Protein AF-A0A9N7YCE0-F1 (afdb_monomer)

Secondary structure (DSSP, 8-state):
------HHHHHHHHHHHHHHHHHHHHHHHHHHHHHHHHHHHHHHHHHHHHHHHHHHHHHHHH-TT--TTSHHHHHHHHHHHHHHHHHHHHHHHHHHHHHHHS---------

InterPro domains:
  IPR018472 Large ribosomal subunit protein mL64 [PF10147] (9-104)
  IPR018472 Large ribosomal subunit protein mL64 [PTHR31761] (16-105)
  IPR043035 Large ribosomal subunit protein mL64 domain superfamily [G3DSA:6.10.280.120] (7-50)

Mean predicted aligned error: 14.49 Å

Organism: Pleuronectes platessa (NCBI:txid8262)

Sequence (111 aa):
MLNSPNTTTTQTTDIERVIAANMAKMPKMITDWRREKRETKQRLKEEKDRRGKLLNQARERFGYALDPRSPKFVEMVAEIEAEEKKQRKLMKRRQKEEQAAAPVSSPAAGS

Radius of gyration: 30.51 Å; Cα contacts (8 Å, |Δi|>4): 14; chains: 1; bounding box: 63×64×77 Å

Solvent-accessible surface area (backbone atoms only — not comparable to full-atom values): 6591 Å² total; per-residue (Å²): 144,86,90,82,86,75,71,66,63,56,53,52,55,53,51,52,51,52,49,51,56,50,58,68,48,43,62,58,52,52,52,52,51,55,47,51,57,49,51,53,54,49,51,54,48,52,51,50,52,51,52,49,50,54,53,49,55,48,31,74,75,72,40,87,84,68,55,84,81,37,68,72,44,51,55,48,52,51,50,52,54,51,50,52,52,50,51,53,51,51,52,52,48,52,53,50,50,50,62,68,66,49,76,82,78,69,90,73,86,83,132

Foldseek 3Di:
DDDDDPPPVVVVVVVVVVVVVVVVCVVVVVVVVVVVVVVVVVVVVVVVVVVVVLVVVCCVVPNPPDDCPDPVNVVVSVVVVVVVVVVVVVVVVVVVVVVVPPPPPPPPDDD

Nearest PDB structures (foldseek):
  6ynx-assembly1_N  TM=3.969E-01  e=8.028E+00  Tetrahymena thermophila

Structure (mmCIF, N/CA/C/O backbone):
data_AF-A0A9N7YCE0-F1
#
_entry.id   AF-A0A9N7YCE0-F1
#
loop_
_atom_site.group_PDB
_atom_site.id
_atom_site.type_symbol
_atom_site.label_atom_id
_atom_site.label_alt_id
_atom_site.label_comp_id
_atom_site.label_asym_id
_atom_site.label_entity_id
_atom_site.label_seq_id
_atom_site.pdbx_PDB_ins_code
_atom_site.Cartn_x
_atom_site.Cartn_y
_atom_site.Cartn_z
_atom_site.occupancy
_atom_site.B_iso_or_equiv
_atom_site.auth_seq_id
_atom_site.auth_comp_id
_atom_site.auth_asym_id
_atom_site.auth_atom_id
_atom_site.pdbx_PDB_model_num
ATOM 1 N N . MET A 1 1 ? 39.229 18.414 -54.727 1.00 45.34 1 MET A N 1
ATOM 2 C CA . MET A 1 1 ? 39.359 17.352 -53.707 1.00 45.34 1 MET A CA 1
ATOM 3 C C . MET A 1 1 ? 38.278 17.571 -52.662 1.00 45.34 1 MET A C 1
ATOM 5 O O . MET A 1 1 ? 38.466 18.367 -51.756 1.00 45.34 1 MET A O 1
ATOM 9 N N . LEU A 1 2 ? 37.114 16.957 -52.844 1.00 55.25 2 LEU A N 1
ATOM 10 C CA . LEU A 1 2 ? 35.986 17.047 -51.918 1.00 55.25 2 LEU A CA 1
ATOM 11 C C . LEU A 1 2 ? 35.518 15.617 -51.688 1.00 55.25 2 LEU A C 1
ATOM 13 O O . LEU A 1 2 ? 35.029 15.008 -52.628 1.00 55.25 2 LEU A O 1
ATOM 17 N N . ASN A 1 3 ? 35.735 15.078 -50.490 1.00 55.06 3 ASN A N 1
ATOM 18 C CA . ASN A 1 3 ? 34.990 13.922 -49.998 1.00 55.06 3 ASN A CA 1
ATOM 19 C C . ASN A 1 3 ? 35.040 13.881 -48.468 1.00 55.06 3 ASN A C 1
ATOM 21 O O . ASN A 1 3 ? 35.926 13.303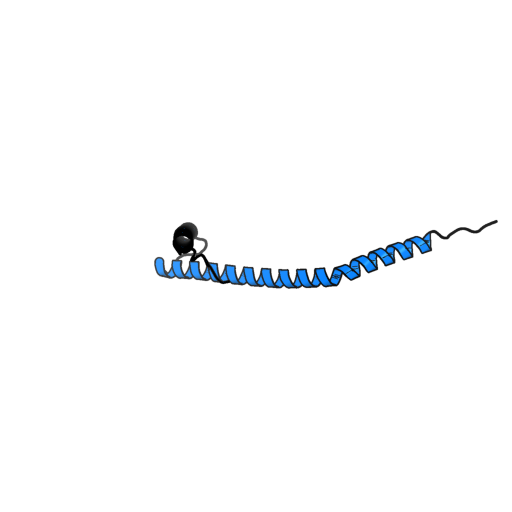 -47.843 1.00 55.06 3 ASN A O 1
ATOM 25 N N . SER A 1 4 ? 34.053 14.523 -47.858 1.00 62.03 4 SER A N 1
ATOM 26 C CA . SER A 1 4 ? 33.540 14.185 -46.530 1.00 62.03 4 SER A CA 1
ATOM 27 C C . SER A 1 4 ? 32.064 14.556 -46.544 1.00 62.03 4 SER A C 1
ATOM 29 O O . SER A 1 4 ? 31.745 15.683 -46.925 1.00 62.03 4 SER A O 1
ATOM 31 N N . PRO A 1 5 ? 31.165 13.599 -46.247 1.00 58.16 5 PRO A N 1
ATOM 32 C CA . PRO A 1 5 ? 30.818 13.364 -44.841 1.00 58.16 5 PRO A CA 1
ATOM 33 C C . PRO A 1 5 ? 30.411 11.906 -44.516 1.00 58.16 5 PRO A C 1
ATOM 35 O O . PRO A 1 5 ? 29.478 11.370 -45.101 1.00 58.16 5 PRO A O 1
ATOM 38 N N . ASN A 1 6 ? 31.042 11.278 -43.516 1.00 57.75 6 ASN A N 1
ATOM 39 C CA . ASN A 1 6 ? 30.624 9.961 -42.988 1.00 57.75 6 ASN A CA 1
ATOM 40 C C . ASN A 1 6 ? 30.156 10.021 -41.517 1.00 57.75 6 ASN A C 1
ATOM 42 O O . ASN A 1 6 ? 30.112 9.012 -40.822 1.00 57.75 6 ASN A O 1
ATOM 46 N N . THR A 1 7 ? 29.813 11.209 -41.011 1.00 56.72 7 THR A N 1
ATOM 47 C CA . THR A 1 7 ? 29.461 11.431 -39.594 1.00 56.72 7 THR A CA 1
ATOM 48 C C . THR A 1 7 ? 27.981 11.190 -39.265 1.00 56.72 7 THR A C 1
ATOM 50 O O . THR A 1 7 ? 27.641 11.044 -38.091 1.00 56.72 7 THR A O 1
ATOM 53 N N . THR A 1 8 ? 27.093 11.117 -40.264 1.00 54.72 8 THR A N 1
ATOM 54 C CA . THR A 1 8 ? 25.643 10.902 -40.064 1.00 54.72 8 THR A CA 1
ATOM 55 C C . THR A 1 8 ? 25.275 9.414 -39.960 1.00 54.72 8 THR A C 1
ATOM 57 O O . THR A 1 8 ? 24.391 9.039 -39.188 1.00 54.72 8 THR A O 1
ATOM 60 N N . THR A 1 9 ? 25.991 8.542 -40.679 1.00 58.78 9 THR A N 1
ATOM 61 C CA . THR A 1 9 ? 25.769 7.084 -40.662 1.00 58.78 9 THR A CA 1
ATOM 62 C C . THR A 1 9 ? 26.104 6.477 -39.299 1.00 58.78 9 THR A C 1
ATOM 64 O O . THR A 1 9 ? 25.301 5.731 -38.747 1.00 58.78 9 THR A O 1
ATOM 67 N N . THR A 1 10 ? 27.240 6.855 -38.702 1.00 59.91 10 THR A N 1
ATOM 68 C CA . THR A 1 10 ? 27.670 6.346 -37.387 1.00 59.91 10 THR A CA 1
ATOM 69 C C . THR A 1 10 ? 26.669 6.689 -36.282 1.00 59.91 10 THR A C 1
ATOM 71 O O . THR A 1 10 ? 26.271 5.814 -35.516 1.00 59.91 10 THR A O 1
ATOM 74 N N . GLN A 1 11 ? 26.163 7.928 -36.259 1.00 63.62 11 GLN A N 1
ATOM 75 C CA . GLN A 1 11 ? 25.158 8.343 -35.274 1.00 63.62 11 GLN A CA 1
ATOM 76 C C . GLN A 1 11 ? 23.854 7.548 -35.393 1.00 63.62 11 GLN A C 1
ATOM 78 O O . GLN A 1 11 ? 23.274 7.171 -34.378 1.00 63.62 11 GLN A O 1
ATOM 83 N N . THR A 1 12 ? 23.419 7.235 -36.616 1.00 70.25 12 THR A N 1
ATOM 84 C CA . THR A 1 12 ? 22.219 6.413 -36.843 1.00 70.25 12 THR A CA 1
ATOM 85 C C . THR A 1 12 ? 22.410 5.003 -36.277 1.00 70.25 12 THR A C 1
ATOM 87 O O . THR A 1 12 ? 21.555 4.510 -35.544 1.00 70.25 12 THR A O 1
ATOM 90 N N . THR A 1 13 ? 23.578 4.393 -36.503 1.00 79.38 13 THR A N 1
ATOM 91 C CA . THR A 1 13 ? 23.882 3.054 -35.972 1.00 79.38 13 THR A CA 1
ATOM 92 C C . THR A 1 13 ? 23.994 3.011 -34.448 1.00 79.38 13 THR A C 1
ATOM 94 O O . THR A 1 13 ? 23.596 2.027 -33.823 1.00 79.38 13 THR A O 1
ATOM 97 N N . ASP A 1 14 ? 24.498 4.073 -33.819 1.00 83.88 14 ASP A N 1
ATOM 98 C CA . ASP A 1 14 ? 24.595 4.141 -32.361 1.00 83.88 14 ASP A CA 1
ATOM 99 C C . ASP A 1 14 ? 23.216 4.335 -31.715 1.00 83.88 14 ASP A C 1
ATOM 101 O O . ASP A 1 14 ? 22.907 3.689 -30.710 1.00 83.88 14 ASP A O 1
ATOM 105 N N . ILE A 1 15 ? 22.342 5.136 -32.336 1.00 88.31 15 ILE A N 1
ATOM 106 C CA . ILE A 1 15 ? 20.941 5.283 -31.918 1.00 88.31 15 ILE A CA 1
ATOM 107 C C . ILE A 1 15 ? 20.214 3.935 -32.007 1.00 88.31 15 ILE A C 1
ATOM 109 O O . ILE A 1 15 ? 19.555 3.528 -31.049 1.00 88.31 15 ILE A O 1
ATOM 113 N N . GLU A 1 16 ? 20.370 3.202 -33.110 1.00 88.62 16 GLU A N 1
ATOM 114 C CA . GLU A 1 16 ? 19.756 1.882 -33.297 1.00 88.62 16 GLU A CA 1
ATOM 115 C C . GLU A 1 16 ? 20.224 0.863 -32.252 1.00 88.62 16 GLU A C 1
ATOM 117 O O . GLU A 1 16 ? 19.405 0.120 -31.706 1.00 88.62 16 GLU A O 1
ATOM 122 N N . ARG A 1 17 ? 21.517 0.857 -31.901 1.00 90.25 17 ARG A N 1
ATOM 123 C CA . ARG A 1 17 ? 22.054 -0.010 -30.836 1.00 90.25 17 ARG A CA 1
ATOM 124 C C . ARG A 1 17 ? 21.453 0.315 -29.474 1.00 90.25 17 ARG A C 1
ATOM 126 O O . ARG A 1 17 ? 21.085 -0.599 -28.735 1.00 90.25 17 ARG A O 1
ATOM 133 N N . VAL A 1 18 ? 21.324 1.601 -29.143 1.00 93.38 18 VAL A N 1
ATOM 134 C CA . VAL A 1 18 ? 20.702 2.040 -27.884 1.00 93.38 18 VAL A CA 1
ATOM 135 C C . VAL A 1 18 ? 19.220 1.662 -27.854 1.00 93.38 18 VAL A C 1
ATOM 137 O O . VAL A 1 18 ? 18.735 1.153 -26.842 1.00 93.38 18 VAL A O 1
ATOM 140 N N . ILE A 1 19 ? 18.501 1.839 -28.967 1.00 91.94 19 ILE A N 1
ATOM 141 C CA . ILE A 1 19 ? 17.099 1.423 -29.089 1.00 91.94 19 ILE A CA 1
ATOM 142 C C . ILE A 1 19 ? 16.981 -0.094 -28.919 1.00 91.94 19 ILE A C 1
ATOM 144 O O . ILE A 1 19 ? 16.161 -0.539 -28.121 1.00 91.94 19 ILE A O 1
ATOM 148 N N . ALA A 1 20 ? 17.814 -0.896 -29.585 1.00 93.69 20 ALA A N 1
ATOM 149 C CA . ALA A 1 20 ? 17.787 -2.354 -29.475 1.00 93.69 20 ALA A CA 1
ATOM 150 C C . ALA A 1 20 ? 18.056 -2.838 -28.039 1.00 93.69 20 ALA A C 1
ATOM 152 O O . ALA A 1 20 ? 17.329 -3.692 -27.526 1.00 93.69 20 ALA A O 1
ATOM 153 N N . ALA A 1 21 ? 19.041 -2.248 -27.352 1.00 93.31 21 ALA A N 1
ATOM 154 C CA . ALA A 1 21 ? 19.338 -2.557 -25.954 1.00 93.31 21 ALA A CA 1
ATOM 155 C C . ALA A 1 21 ? 18.163 -2.206 -25.023 1.00 93.31 21 ALA A C 1
ATOM 157 O O . ALA A 1 21 ? 17.793 -2.994 -24.147 1.00 93.31 21 ALA A O 1
ATOM 158 N N . ASN A 1 22 ? 17.523 -1.054 -25.244 1.00 94.88 22 ASN A N 1
ATOM 159 C CA . A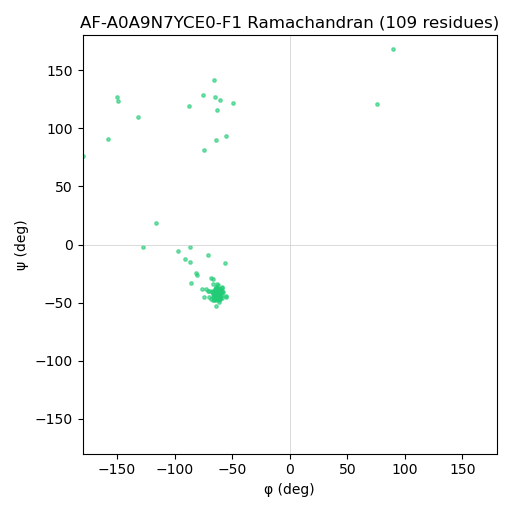SN A 1 22 ? 16.339 -0.653 -24.489 1.00 94.88 22 ASN A CA 1
ATOM 160 C C . ASN A 1 22 ? 15.153 -1.585 -24.770 1.00 94.88 22 ASN A C 1
ATOM 162 O O . ASN A 1 22 ? 14.506 -2.054 -23.832 1.00 94.88 22 ASN A O 1
ATOM 166 N N . MET A 1 23 ? 14.908 -1.929 -26.036 1.00 94.38 23 MET A N 1
ATOM 167 C CA . MET A 1 23 ? 13.844 -2.848 -26.449 1.00 94.38 23 MET A CA 1
ATOM 168 C C . MET A 1 23 ? 14.036 -4.253 -25.871 1.00 94.38 23 MET A C 1
ATOM 170 O O . MET A 1 23 ? 13.056 -4.874 -25.469 1.00 94.38 23 MET A O 1
ATOM 174 N N . ALA A 1 24 ? 15.274 -4.733 -25.727 1.00 94.31 24 ALA A N 1
ATOM 175 C CA . ALA A 1 24 ? 15.564 -6.006 -25.066 1.00 94.31 24 ALA A CA 1
ATOM 176 C C . ALA A 1 24 ? 15.237 -5.988 -23.558 1.00 94.31 24 ALA A C 1
ATOM 178 O O . ALA A 1 24 ? 14.855 -7.012 -22.987 1.00 94.31 24 ALA A O 1
ATOM 179 N N . LYS A 1 25 ? 15.334 -4.824 -22.900 1.00 96.19 25 LYS A N 1
ATOM 180 C CA . LYS A 1 25 ? 14.992 -4.650 -21.477 1.00 96.19 25 LYS A CA 1
ATOM 181 C C . LYS A 1 25 ? 13.484 -4.492 -21.237 1.00 96.19 25 LYS A C 1
ATOM 183 O O . LYS A 1 25 ? 12.991 -4.841 -20.159 1.00 96.19 25 LYS A O 1
ATOM 188 N N . MET A 1 26 ? 12.743 -4.001 -22.231 1.00 95.56 26 MET A N 1
ATOM 189 C CA . MET A 1 26 ? 11.312 -3.698 -22.114 1.00 95.56 26 MET A CA 1
ATOM 190 C C . MET A 1 26 ? 10.443 -4.883 -21.654 1.00 95.56 26 MET A C 1
ATOM 192 O O . MET A 1 26 ? 9.631 -4.674 -20.750 1.00 95.56 26 MET A O 1
ATOM 196 N N . PRO A 1 27 ? 10.594 -6.125 -22.164 1.00 95.56 27 PRO A N 1
ATOM 197 C CA . PRO A 1 27 ? 9.779 -7.256 -21.721 1.00 95.56 27 PRO A CA 1
ATOM 198 C C . PRO A 1 27 ? 9.846 -7.488 -20.210 1.00 95.56 27 PRO A C 1
ATOM 200 O O . PRO A 1 27 ? 8.808 -7.618 -19.558 1.00 95.56 27 PRO A O 1
ATOM 203 N N . LYS A 1 28 ? 11.052 -7.443 -19.628 1.00 95.69 28 LYS A N 1
ATOM 204 C CA . LYS A 1 28 ? 11.243 -7.573 -18.179 1.00 95.69 28 LYS A CA 1
ATOM 205 C C . LYS A 1 28 ? 10.533 -6.445 -17.430 1.00 95.69 28 LYS A C 1
ATOM 207 O O . LYS A 1 28 ? 9.742 -6.717 -16.528 1.00 95.69 28 LYS A O 1
ATOM 212 N N . MET A 1 29 ? 10.734 -5.196 -17.849 1.00 95.69 29 MET A N 1
ATOM 213 C CA . MET A 1 29 ? 10.096 -4.042 -17.205 1.00 95.69 29 MET A CA 1
ATOM 214 C C . MET A 1 29 ? 8.564 -4.103 -17.268 1.00 95.69 29 MET A C 1
ATOM 216 O O . MET A 1 29 ? 7.901 -3.796 -16.282 1.00 95.69 29 MET A O 1
ATOM 220 N N . ILE A 1 30 ? 7.988 -4.567 -18.381 1.00 94.94 30 ILE A N 1
ATOM 221 C CA . ILE A 1 30 ? 6.536 -4.752 -18.515 1.00 94.94 30 ILE A CA 1
ATOM 222 C C . ILE A 1 30 ? 6.035 -5.826 -17.545 1.00 94.94 30 ILE A C 1
ATOM 224 O O . ILE A 1 30 ? 4.982 -5.651 -16.927 1.00 94.94 30 ILE A O 1
ATOM 228 N N . THR A 1 31 ? 6.760 -6.939 -17.397 1.00 96.12 31 THR A N 1
ATOM 229 C CA . THR A 1 31 ? 6.376 -7.992 -16.443 1.00 96.12 31 THR A CA 1
ATOM 230 C C . THR A 1 31 ? 6.440 -7.506 -15.000 1.00 96.12 31 THR A C 1
ATOM 232 O O . THR A 1 31 ? 5.495 -7.740 -14.245 1.00 96.12 31 THR A O 1
ATOM 235 N N . ASP A 1 32 ? 7.491 -6.766 -14.646 1.00 95.69 32 ASP A N 1
ATOM 236 C CA . ASP A 1 32 ? 7.663 -6.182 -13.319 1.00 95.69 32 ASP A CA 1
ATOM 237 C C . ASP A 1 32 ? 6.559 -5.146 -13.034 1.00 95.69 32 ASP A C 1
ATOM 239 O O . ASP A 1 32 ? 5.900 -5.234 -12.000 1.00 95.69 32 ASP A O 1
ATOM 243 N N . TRP A 1 33 ? 6.239 -4.264 -13.989 1.00 96.00 33 TRP A N 1
ATOM 244 C CA . TRP A 1 33 ? 5.145 -3.292 -13.858 1.00 96.00 33 TRP A CA 1
ATOM 245 C C . TRP A 1 33 ? 3.770 -3.957 -13.711 1.00 96.00 33 TRP A C 1
ATOM 247 O O . TRP A 1 33 ? 2.946 -3.552 -12.889 1.00 96.00 33 TRP A O 1
ATOM 257 N N . ARG A 1 34 ? 3.493 -5.017 -14.483 1.00 95.44 34 ARG A N 1
ATOM 258 C CA . ARG A 1 34 ? 2.242 -5.783 -14.347 1.00 95.44 34 ARG A CA 1
ATOM 259 C C . ARG A 1 34 ? 2.153 -6.469 -12.986 1.00 95.44 34 ARG A C 1
ATOM 261 O O . ARG A 1 34 ? 1.054 -6.535 -12.431 1.00 95.44 34 ARG A O 1
ATOM 268 N N . ARG A 1 35 ? 3.272 -6.982 -12.462 1.00 95.00 35 ARG A N 1
ATOM 269 C CA . ARG A 1 35 ? 3.345 -7.571 -11.120 1.00 95.00 35 ARG A CA 1
ATOM 270 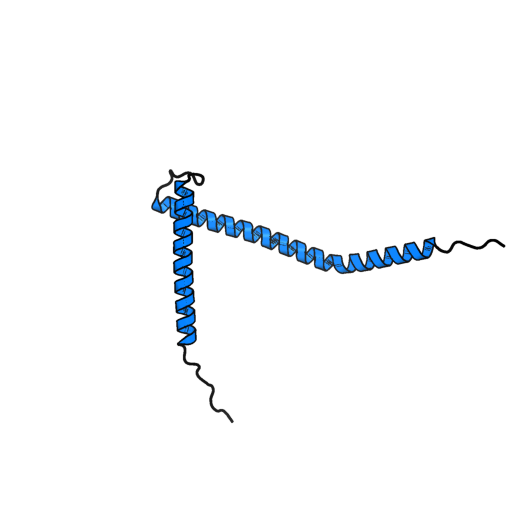C C . ARG A 1 35 ? 3.060 -6.511 -10.061 1.00 95.00 35 ARG A C 1
ATOM 272 O O . ARG A 1 35 ? 2.120 -6.684 -9.296 1.00 95.00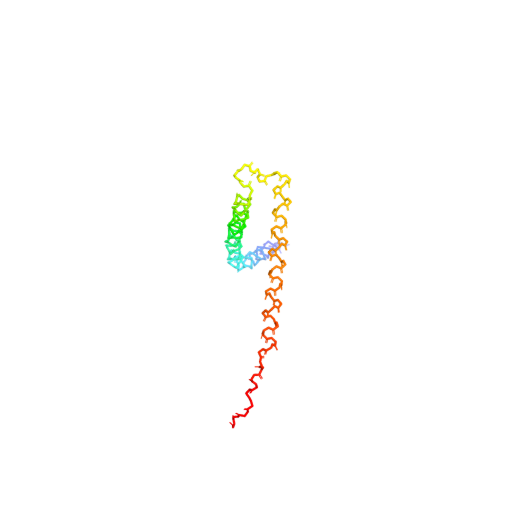 35 ARG A O 1
ATOM 279 N N . GLU A 1 36 ? 3.765 -5.387 -10.096 1.00 94.00 36 GLU A N 1
ATOM 280 C CA . GLU A 1 36 ? 3.576 -4.280 -9.154 1.00 94.00 36 GLU A CA 1
ATOM 281 C C . GLU A 1 36 ? 2.135 -3.748 -9.182 1.00 94.00 36 GLU A C 1
ATOM 283 O O . GLU A 1 36 ? 1.517 -3.534 -8.141 1.00 94.00 36 GLU A O 1
ATOM 288 N N . LYS A 1 37 ? 1.522 -3.624 -10.364 1.00 94.50 37 LYS A N 1
ATOM 289 C CA . LYS A 1 37 ? 0.115 -3.216 -10.493 1.00 94.50 37 LYS A CA 1
ATOM 290 C C . LYS A 1 37 ? -0.862 -4.211 -9.851 1.00 94.50 37 LYS A C 1
ATOM 292 O O . LYS A 1 37 ? -1.910 -3.817 -9.337 1.00 94.50 37 LYS A O 1
ATOM 297 N N . ARG A 1 38 ? -0.554 -5.510 -9.888 1.00 93.94 38 ARG A N 1
ATOM 298 C CA . ARG A 1 38 ? -1.349 -6.541 -9.201 1.00 93.94 38 ARG A CA 1
ATOM 299 C C . ARG A 1 38 ? -1.118 -6.500 -7.695 1.00 93.94 38 ARG A C 1
ATOM 301 O O . ARG A 1 38 ? -2.096 -6.511 -6.956 1.00 93.94 38 ARG A O 1
ATOM 308 N N . GLU A 1 39 ? 0.132 -6.391 -7.260 1.00 92.75 39 GLU A N 1
ATOM 309 C CA . GLU A 1 39 ? 0.511 -6.317 -5.844 1.00 92.75 39 GLU A CA 1
ATOM 310 C C . GLU A 1 39 ? -0.069 -5.074 -5.168 1.00 92.75 39 GLU A C 1
ATOM 312 O O . GLU A 1 39 ? -0.641 -5.170 -4.089 1.00 92.75 39 GLU A O 1
ATOM 317 N N . THR A 1 40 ? -0.022 -3.914 -5.820 1.00 93.25 40 THR A N 1
ATOM 318 C CA . THR A 1 40 ? -0.647 -2.676 -5.325 1.00 93.25 40 THR A CA 1
ATOM 319 C C . THR A 1 40 ? -2.161 -2.821 -5.205 1.00 93.25 40 THR A C 1
ATOM 321 O O . THR A 1 40 ? -2.726 -2.487 -4.165 1.00 93.25 40 THR A O 1
ATOM 324 N N . LYS A 1 41 ? -2.837 -3.389 -6.214 1.00 94.38 41 LYS A N 1
ATOM 325 C CA . LYS A 1 41 ? -4.281 -3.670 -6.142 1.00 94.38 41 LYS A CA 1
ATOM 326 C C . LYS A 1 41 ? -4.616 -4.651 -5.017 1.00 94.38 41 LYS A C 1
ATOM 328 O O . LYS A 1 41 ? -5.612 -4.461 -4.319 1.00 94.38 41 LYS A O 1
ATOM 333 N N . GLN A 1 42 ? -3.806 -5.690 -4.847 1.00 93.25 42 GLN A N 1
ATOM 334 C CA . GLN A 1 42 ? -3.977 -6.673 -3.785 1.00 93.25 42 GLN A CA 1
ATOM 335 C C . GLN A 1 42 ? -3.767 -6.037 -2.408 1.00 93.25 42 GLN A C 1
ATOM 337 O O . GLN A 1 42 ? -4.640 -6.159 -1.556 1.00 93.25 42 GLN A O 1
ATOM 342 N N . ARG A 1 43 ? -2.691 -5.271 -2.223 1.00 91.25 43 ARG A N 1
ATOM 343 C CA . ARG A 1 43 ? -2.398 -4.543 -0.986 1.00 91.25 43 ARG A CA 1
ATOM 344 C C . ARG A 1 43 ? -3.514 -3.566 -0.621 1.00 91.25 43 ARG A C 1
ATOM 346 O O . ARG A 1 43 ? -3.928 -3.531 0.530 1.00 91.25 43 ARG A O 1
ATOM 353 N N . LEU A 1 44 ? -4.048 -2.820 -1.591 1.00 92.50 44 LEU A N 1
ATOM 354 C CA . LEU A 1 44 ? -5.190 -1.925 -1.367 1.00 92.50 44 LEU A CA 1
ATOM 355 C C . LEU A 1 44 ? -6.447 -2.689 -0.929 1.00 92.50 44 LEU A C 1
ATOM 357 O O . LEU A 1 44 ? -7.194 -2.213 -0.074 1.00 92.50 44 LEU A O 1
ATOM 361 N N . LYS A 1 45 ? -6.688 -3.878 -1.495 1.00 93.12 45 LYS A N 1
ATOM 362 C CA . LYS A 1 45 ? -7.798 -4.741 -1.076 1.00 93.12 45 LYS A CA 1
ATOM 363 C C . LYS A 1 45 ? -7.587 -5.256 0.349 1.00 93.12 45 LYS A C 1
ATOM 365 O O . LYS A 1 45 ? -8.490 -5.135 1.167 1.00 93.12 45 LYS A O 1
ATOM 370 N N . GLU A 1 46 ? -6.398 -5.762 0.658 1.00 92.06 46 GLU A N 1
ATOM 371 C CA . GLU A 1 46 ? -6.046 -6.263 1.990 1.00 92.06 46 GLU A CA 1
ATOM 372 C C . GLU A 1 46 ? -6.131 -5.165 3.057 1.00 92.06 46 GLU A C 1
ATOM 374 O O . GLU A 1 46 ? -6.645 -5.404 4.147 1.00 92.06 46 GLU A O 1
ATOM 379 N N . GLU A 1 47 ? -5.696 -3.943 2.743 1.00 88.88 47 GLU A N 1
ATOM 380 C CA . GLU A 1 47 ? -5.813 -2.793 3.640 1.00 88.88 47 GLU A CA 1
ATOM 381 C C . GLU A 1 47 ? -7.277 -2.392 3.860 1.00 88.88 47 GLU A C 1
ATOM 383 O O . GLU A 1 47 ? -7.686 -2.152 4.999 1.00 88.88 47 GLU A O 1
ATOM 388 N N . LYS A 1 48 ? -8.095 -2.384 2.800 1.00 90.44 48 LYS A N 1
ATOM 389 C CA . LYS A 1 48 ? -9.540 -2.143 2.907 1.00 90.44 48 LYS A CA 1
ATOM 390 C C . LYS A 1 48 ? -10.218 -3.203 3.775 1.00 90.44 48 LYS A C 1
ATOM 392 O O . LYS A 1 48 ? -11.006 -2.849 4.651 1.00 90.44 48 LYS A O 1
ATOM 397 N N . ASP A 1 49 ? -9.895 -4.474 3.565 1.00 91.06 49 ASP A N 1
ATOM 398 C CA . ASP A 1 49 ? -10.457 -5.589 4.326 1.00 91.06 49 ASP A CA 1
ATOM 399 C C . ASP A 1 49 ? -10.004 -5.530 5.794 1.00 91.06 49 ASP A C 1
ATOM 401 O O . ASP A 1 49 ? -10.817 -5.706 6.702 1.00 91.06 49 ASP A O 1
ATOM 405 N N . ARG A 1 50 ? -8.730 -5.202 6.054 1.00 86.75 50 ARG A N 1
ATOM 406 C CA . ARG A 1 50 ? -8.194 -4.987 7.409 1.00 86.75 50 ARG A CA 1
ATOM 407 C C . ARG A 1 50 ? -8.905 -3.834 8.113 1.00 86.75 50 ARG A C 1
ATOM 409 O O . ARG A 1 50 ? -9.363 -4.000 9.241 1.00 86.75 50 ARG A O 1
ATOM 416 N N . ARG A 1 51 ? -9.059 -2.692 7.440 1.00 85.12 51 ARG A N 1
ATOM 417 C CA . ARG A 1 51 ? -9.787 -1.535 7.974 1.00 85.12 51 ARG A CA 1
ATOM 418 C C . ARG A 1 51 ? -11.257 -1.864 8.236 1.00 85.12 51 ARG A C 1
ATOM 420 O O . ARG A 1 51 ? -11.792 -1.448 9.256 1.00 85.12 51 ARG A O 1
ATOM 427 N N . GLY A 1 52 ? -11.899 -2.628 7.352 1.00 85.75 52 GLY A N 1
ATOM 428 C CA . GLY A 1 52 ? -13.272 -3.104 7.531 1.00 85.75 52 GLY A CA 1
ATOM 429 C C . GLY A 1 52 ? -13.435 -3.999 8.761 1.00 85.75 52 GLY A C 1
ATOM 430 O O . GLY A 1 52 ? -14.377 -3.815 9.526 1.00 85.75 52 GLY A O 1
ATOM 431 N N . LYS A 1 53 ? -12.488 -4.913 9.006 1.00 87.31 53 LYS A N 1
ATOM 432 C CA . LYS A 1 53 ? -12.478 -5.753 10.216 1.00 87.31 53 LYS A CA 1
ATOM 433 C C . LYS A 1 53 ? -12.362 -4.918 11.490 1.00 87.31 53 LYS A C 1
ATOM 435 O O . LYS A 1 53 ? -13.156 -5.117 12.402 1.00 87.31 53 LYS A O 1
ATOM 440 N N . LEU A 1 54 ? -11.440 -3.954 11.519 1.00 82.19 54 LEU A N 1
ATOM 441 C CA . LEU A 1 54 ? -11.279 -3.037 12.654 1.00 82.19 54 LEU A CA 1
ATOM 442 C C . LEU A 1 54 ? -12.548 -2.205 12.891 1.00 82.19 54 LEU A C 1
ATOM 444 O O . LEU A 1 54 ? -13.004 -2.076 14.022 1.00 82.19 54 LEU A O 1
ATOM 448 N N . LEU A 1 55 ? -13.169 -1.704 11.818 1.00 80.19 55 LEU A N 1
ATOM 449 C CA . LEU A 1 55 ? -14.445 -0.986 11.885 1.00 80.19 55 LEU A CA 1
ATOM 450 C C . LEU A 1 55 ? -15.577 -1.852 12.448 1.00 80.19 55 LEU A C 1
ATOM 452 O O . LEU A 1 55 ? -16.384 -1.361 13.231 1.00 80.19 55 LEU A O 1
ATOM 456 N N . ASN A 1 56 ? -15.654 -3.124 12.063 1.00 83.88 56 ASN A N 1
ATOM 457 C CA . ASN A 1 56 ? -16.681 -4.032 12.567 1.00 83.88 56 ASN A CA 1
ATOM 458 C C . ASN A 1 56 ? -16.461 -4.375 14.044 1.00 83.88 56 ASN A C 1
ATOM 460 O O . ASN A 1 56 ? -17.403 -4.266 14.820 1.00 83.88 56 ASN A O 1
ATOM 464 N N . GLN A 1 57 ? -15.228 -4.682 14.454 1.00 80.81 57 GLN A N 1
ATOM 465 C CA . GLN A 1 57 ? -14.899 -4.907 15.869 1.00 80.81 57 GLN A CA 1
ATOM 466 C C . GLN A 1 57 ? -15.228 -3.677 16.727 1.00 80.81 57 GLN A C 1
ATOM 468 O O . GLN A 1 57 ? -15.796 -3.793 17.811 1.00 80.81 57 GLN A O 1
ATOM 473 N N . ALA A 1 58 ? -14.931 -2.481 16.217 1.00 77.00 58 ALA A N 1
ATOM 474 C CA . ALA A 1 58 ? -15.300 -1.223 16.852 1.00 77.00 58 ALA A CA 1
ATOM 475 C C . ALA A 1 58 ? -16.826 -1.052 16.975 1.00 77.00 58 ALA A C 1
ATOM 477 O O . ALA A 1 58 ? -17.321 -0.654 18.028 1.00 77.00 58 ALA A O 1
ATOM 478 N N . ARG A 1 59 ? -17.587 -1.385 15.924 1.00 78.75 59 ARG A N 1
ATOM 479 C CA . ARG A 1 59 ? -19.060 -1.344 15.942 1.00 78.75 59 ARG A CA 1
ATOM 480 C C . ARG A 1 59 ? -19.663 -2.347 16.921 1.00 78.75 59 ARG A C 1
ATOM 482 O O . ARG A 1 59 ? -20.635 -2.008 17.582 1.00 78.75 59 ARG A O 1
ATOM 489 N N . GLU A 1 60 ? -19.098 -3.544 17.040 1.00 80.19 60 GLU A N 1
ATOM 490 C CA . GLU A 1 60 ? -19.534 -4.546 18.023 1.00 80.19 60 GLU A CA 1
ATOM 491 C C . GLU A 1 60 ? -19.289 -4.072 19.459 1.00 80.19 60 GLU A C 1
ATOM 493 O O . GLU A 1 60 ? -20.131 -4.264 20.332 1.00 80.19 60 GLU A O 1
ATOM 498 N N . ARG A 1 61 ? -18.150 -3.414 19.701 1.00 74.75 61 ARG A N 1
ATOM 499 C CA . ARG A 1 61 ? -17.760 -2.920 21.029 1.00 74.75 61 ARG A CA 1
ATOM 500 C C . ARG A 1 61 ? -18.517 -1.659 21.454 1.00 74.75 61 ARG A C 1
ATOM 502 O O . ARG A 1 61 ? -18.822 -1.516 22.633 1.00 74.75 61 ARG A O 1
ATOM 509 N N . PHE A 1 62 ? -18.785 -0.737 20.528 1.00 68.75 62 PHE A N 1
ATOM 510 C CA . PHE A 1 62 ? -19.252 0.618 20.858 1.00 68.75 62 PHE A CA 1
ATOM 511 C C . PHE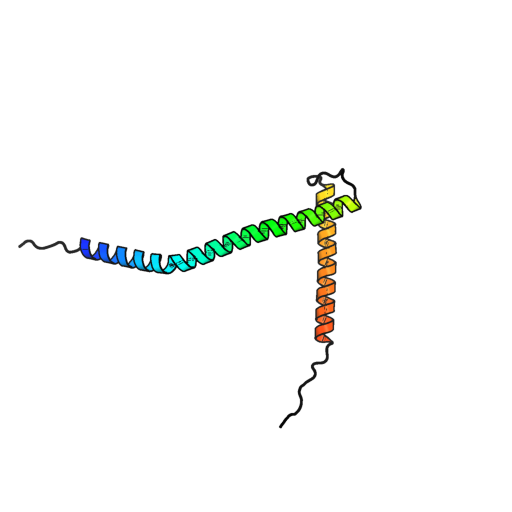 A 1 62 ? -20.531 1.062 20.126 1.00 68.75 62 PHE A C 1
ATOM 513 O O . PHE A 1 62 ? -21.032 2.159 20.377 1.00 68.75 62 PHE A O 1
ATOM 520 N N . GLY A 1 63 ? -21.080 0.228 19.243 1.00 73.88 63 GLY A N 1
ATOM 521 C CA . GLY A 1 63 ? -22.310 0.493 18.498 1.00 73.88 63 GLY A CA 1
ATOM 522 C C . GLY A 1 63 ? -22.111 1.205 17.152 1.00 73.88 63 GLY A C 1
ATOM 523 O O . GLY A 1 63 ? -21.046 1.727 16.822 1.00 73.88 63 GLY A O 1
ATOM 524 N N . TYR A 1 64 ? -23.181 1.233 16.349 1.00 64.50 64 TYR A N 1
ATOM 525 C CA . TYR A 1 64 ? -23.197 1.753 14.970 1.00 64.50 64 TYR A CA 1
ATOM 526 C C . TYR A 1 64 ? -23.069 3.285 14.846 1.00 64.50 64 TYR A C 1
ATOM 528 O O . TYR A 1 64 ? -22.903 3.783 13.735 1.00 64.50 64 TYR A O 1
ATOM 536 N N . ALA A 1 65 ? -23.137 4.030 15.954 1.00 67.12 65 ALA A N 1
ATOM 537 C CA . ALA A 1 65 ? -23.221 5.495 15.961 1.00 67.12 65 ALA A CA 1
ATOM 538 C C . ALA A 1 65 ? -21.864 6.229 15.908 1.00 67.12 65 ALA A C 1
ATOM 540 O O . ALA A 1 65 ? -21.835 7.457 15.887 1.00 67.12 65 ALA A O 1
ATOM 541 N N . LEU A 1 66 ? -20.734 5.513 15.906 1.00 67.25 66 LEU A N 1
ATOM 542 C CA . LEU A 1 66 ? -19.405 6.132 15.893 1.00 67.25 66 LEU A CA 1
ATOM 543 C C . LEU A 1 66 ? -18.913 6.412 14.471 1.00 67.25 66 LEU A C 1
ATOM 545 O O . LEU A 1 66 ? -18.710 5.497 13.671 1.00 67.25 66 LEU A O 1
ATOM 549 N N . ASP A 1 67 ? -18.672 7.693 14.186 1.00 75.38 67 ASP A N 1
ATOM 550 C CA . ASP A 1 67 ? -18.012 8.144 12.960 1.00 75.38 67 ASP A CA 1
ATOM 551 C C . ASP A 1 67 ? -16.550 7.640 12.933 1.00 75.38 67 ASP A C 1
ATOM 553 O O . ASP A 1 67 ? -15.796 7.914 13.876 1.00 75.38 67 ASP A O 1
ATOM 557 N N . PRO A 1 68 ? -16.105 6.958 11.858 1.00 75.12 68 PRO A N 1
ATOM 558 C CA . PRO A 1 68 ? -14.714 6.546 11.651 1.00 75.12 68 PRO A CA 1
ATOM 559 C C . PRO A 1 68 ? -13.667 7.669 11.689 1.00 75.12 68 PRO A C 1
ATOM 561 O O . PRO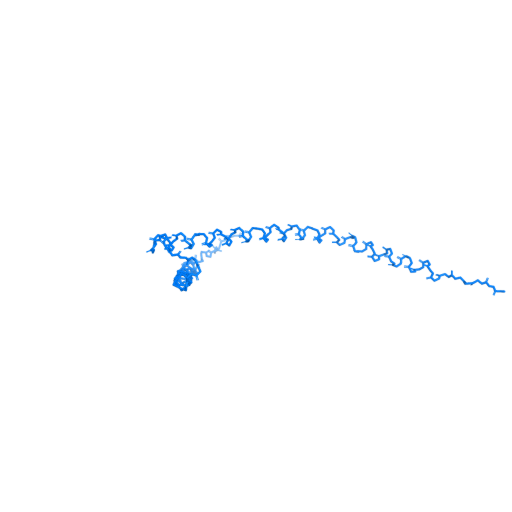 A 1 68 ? -12.471 7.384 11.737 1.00 75.12 68 PRO A O 1
ATOM 564 N N . ARG A 1 69 ? -14.083 8.932 11.571 1.00 81.31 69 ARG A N 1
ATOM 565 C CA . ARG A 1 69 ? -13.211 10.113 11.660 1.00 81.31 69 ARG A CA 1
ATOM 566 C C . ARG A 1 69 ? -13.206 10.748 13.045 1.00 81.31 69 ARG A C 1
ATOM 568 O O . ARG A 1 69 ? -12.443 11.682 13.275 1.00 81.31 69 ARG A O 1
ATOM 575 N N . SER A 1 70 ? -14.049 10.266 13.955 1.00 81.44 70 SER A N 1
ATOM 576 C CA . SER A 1 70 ? -14.074 10.783 15.317 1.00 81.44 70 SER A CA 1
ATOM 577 C C . SER A 1 70 ? -12.752 10.466 16.035 1.00 81.44 70 SER A C 1
ATOM 579 O O . SER A 1 70 ? -12.212 9.369 15.872 1.00 81.44 70 SER A O 1
ATOM 581 N N . PRO A 1 71 ? -12.226 11.388 16.859 1.00 82.06 71 PRO A N 1
ATOM 582 C CA . PRO A 1 71 ? -10.979 11.169 17.597 1.00 82.06 71 PRO A CA 1
ATOM 583 C C . PRO A 1 71 ? -11.067 9.940 18.512 1.00 82.06 71 PRO A C 1
ATOM 585 O O . PRO A 1 71 ? -10.143 9.134 18.554 1.00 82.06 71 PRO A O 1
ATOM 588 N N . LYS A 1 72 ? -12.238 9.712 19.121 1.00 78.44 72 LYS A N 1
ATOM 589 C CA . LYS A 1 72 ? -12.535 8.521 19.930 1.00 78.44 72 LYS A CA 1
ATOM 590 C C . LYS A 1 72 ? -12.395 7.211 19.143 1.00 78.44 72 LYS A C 1
ATOM 592 O O . LYS A 1 72 ? -11.946 6.210 19.690 1.00 78.44 72 LYS A O 1
ATOM 597 N N . PHE A 1 73 ? -12.770 7.202 17.860 1.00 75.31 73 PHE A N 1
ATOM 598 C CA . PHE A 1 73 ? -12.583 6.036 16.996 1.00 75.31 73 PHE A CA 1
ATOM 599 C C . PHE A 1 73 ? -11.104 5.811 16.652 1.00 75.31 73 PHE A C 1
ATOM 601 O O . PHE A 1 73 ? -10.644 4.672 16.645 1.00 75.31 73 PHE A O 1
ATOM 608 N N . VAL A 1 74 ? -10.351 6.884 16.396 1.00 81.06 74 VAL A N 1
ATOM 609 C CA . VAL A 1 74 ? -8.915 6.805 16.078 1.00 81.06 74 VAL A CA 1
ATOM 610 C C . VAL A 1 74 ? -8.109 6.263 17.262 1.00 81.06 74 VAL A C 1
ATOM 612 O O . VAL A 1 74 ? -7.298 5.358 17.074 1.00 81.06 74 VAL A O 1
ATOM 615 N N . GLU A 1 75 ? -8.364 6.762 18.472 1.00 83.06 75 GLU A N 1
ATOM 616 C CA . GLU A 1 75 ? -7.722 6.276 19.702 1.00 83.06 75 GLU A CA 1
ATOM 617 C C . GLU A 1 75 ? -8.034 4.795 19.953 1.00 83.06 75 GLU A C 1
ATOM 619 O O . GLU A 1 75 ? -7.134 3.994 20.193 1.00 83.06 75 GLU A O 1
ATOM 624 N N . MET A 1 76 ? -9.294 4.395 19.785 1.00 76.19 76 MET A N 1
ATOM 625 C CA . MET A 1 76 ? -9.724 3.011 19.983 1.00 76.19 76 MET A CA 1
ATOM 626 C C . MET A 1 76 ? -9.120 2.036 18.963 1.00 76.19 76 MET A C 1
ATOM 628 O O . MET A 1 76 ? -8.671 0.951 19.329 1.00 76.19 76 MET A O 1
ATOM 632 N N . VAL A 1 77 ? -9.073 2.404 17.680 1.00 79.00 77 VAL A N 1
ATOM 633 C CA . VAL A 1 77 ? -8.393 1.574 16.675 1.00 79.00 77 VAL A CA 1
ATOM 634 C C . VAL A 1 77 ? -6.913 1.417 17.027 1.00 79.00 77 VAL A C 1
ATOM 636 O O . VAL A 1 77 ? -6.378 0.317 16.896 1.00 79.00 77 VAL A O 1
ATOM 639 N N . ALA A 1 78 ? -6.264 2.470 17.533 1.00 84.19 78 ALA A N 1
ATOM 640 C CA . ALA A 1 78 ? -4.878 2.393 17.982 1.00 84.19 78 ALA A CA 1
ATOM 641 C C . ALA A 1 78 ? -4.698 1.445 19.186 1.00 84.19 78 ALA A C 1
ATOM 643 O O . ALA A 1 78 ? -3.712 0.705 19.232 1.00 84.19 78 ALA A O 1
ATOM 644 N N . GLU A 1 79 ? -5.648 1.405 20.125 1.00 83.94 79 GLU A N 1
ATOM 645 C CA . GLU A 1 79 ? -5.649 0.442 21.235 1.00 83.94 79 GLU A CA 1
ATOM 646 C C . GLU A 1 79 ? -5.789 -1.006 20.745 1.00 83.94 79 GLU A C 1
ATOM 648 O O . GLU A 1 79 ? -4.986 -1.861 21.132 1.00 83.94 79 GLU A O 1
ATOM 653 N N . ILE A 1 80 ? -6.737 -1.275 19.837 1.00 80.56 80 ILE A N 1
ATOM 654 C CA . ILE A 1 80 ? -6.944 -2.608 19.246 1.00 80.56 80 ILE A CA 1
ATOM 655 C C . ILE A 1 80 ? -5.682 -3.064 18.500 1.00 80.56 80 ILE A C 1
ATOM 657 O O . ILE A 1 80 ? -5.204 -4.183 18.698 1.00 80.56 80 ILE A O 1
ATOM 661 N N . GLU A 1 81 ? -5.077 -2.192 17.689 1.00 83.31 81 GLU A N 1
ATOM 662 C CA . GLU A 1 81 ? -3.832 -2.514 16.986 1.00 83.31 81 GLU A CA 1
ATOM 663 C C . GLU A 1 81 ? -2.657 -2.759 17.949 1.00 83.31 81 GLU A C 1
ATOM 665 O O . GLU A 1 81 ? -1.811 -3.628 17.700 1.00 83.31 81 GLU A O 1
ATOM 670 N N . ALA A 1 82 ? -2.584 -2.022 19.060 1.00 85.94 82 ALA A N 1
ATOM 671 C CA . ALA A 1 82 ? -1.563 -2.224 20.082 1.00 85.94 82 ALA A CA 1
ATOM 672 C C . ALA A 1 82 ? -1.740 -3.568 20.804 1.00 85.94 82 ALA A C 1
ATOM 674 O O . ALA A 1 82 ? -0.749 -4.263 21.062 1.00 85.94 82 ALA A O 1
ATOM 675 N N . GLU A 1 83 ? -2.979 -3.957 21.100 1.00 81.75 83 GLU A N 1
ATOM 676 C CA . GLU A 1 83 ? -3.303 -5.228 21.738 1.00 81.75 83 GLU A CA 1
ATOM 677 C C . GLU A 1 83 ? -3.022 -6.417 20.807 1.00 81.75 83 GLU A C 1
ATOM 679 O O . GLU A 1 83 ? -2.282 -7.329 21.190 1.00 81.75 83 GLU A O 1
ATOM 684 N N . GLU A 1 84 ? -3.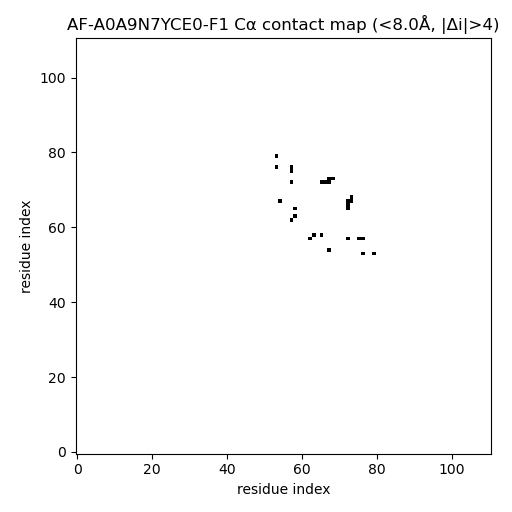453 -6.367 19.542 1.00 82.31 84 GLU A N 1
ATOM 685 C CA . GLU A 1 84 ? -3.114 -7.389 18.539 1.00 82.31 84 GLU A CA 1
ATOM 686 C C . GLU A 1 84 ? -1.597 -7.522 18.347 1.00 82.31 84 GLU A C 1
ATOM 688 O O . GLU A 1 84 ? -1.054 -8.628 18.249 1.00 82.31 84 GLU A O 1
ATOM 693 N N . LYS A 1 85 ? -0.866 -6.401 18.336 1.00 86.38 85 LYS A N 1
ATOM 694 C CA . LYS A 1 85 ? 0.598 -6.405 18.220 1.00 86.38 85 LYS A CA 1
ATOM 695 C C . LYS A 1 85 ? 1.263 -7.053 19.434 1.00 86.38 85 LYS A C 1
ATOM 697 O O . LYS A 1 85 ? 2.247 -7.779 19.254 1.00 86.38 85 LYS A O 1
ATOM 702 N N . LYS A 1 86 ? 0.751 -6.824 20.649 1.00 85.69 86 LYS A N 1
ATOM 703 C CA . LYS A 1 86 ? 1.220 -7.503 21.871 1.00 85.69 86 LYS A CA 1
ATOM 704 C C . LYS A 1 86 ? 0.955 -9.007 21.788 1.00 85.69 86 LYS A C 1
ATOM 706 O O . LYS A 1 86 ? 1.891 -9.785 21.977 1.00 85.69 86 LYS A O 1
ATOM 711 N N . GLN A 1 87 ? -0.253 -9.415 21.399 1.00 81.94 87 GLN A N 1
ATOM 712 C CA . GLN A 1 87 ? -0.603 -10.830 21.256 1.00 81.94 87 GLN A CA 1
ATOM 713 C C . GLN A 1 87 ? 0.237 -11.528 20.183 1.00 81.94 87 GLN A C 1
ATOM 715 O O . GLN A 1 87 ? 0.802 -12.594 20.422 1.00 81.94 87 GLN A O 1
ATOM 720 N N . ARG A 1 88 ? 0.441 -10.894 19.023 1.00 83.69 88 ARG A N 1
ATOM 721 C CA . ARG A 1 88 ? 1.288 -11.441 17.954 1.00 83.69 88 ARG A CA 1
ATOM 722 C C . ARG A 1 88 ? 2.737 -11.620 18.402 1.00 83.69 88 ARG A C 1
ATOM 724 O O . ARG A 1 88 ? 3.368 -12.610 18.033 1.00 83.69 88 ARG A O 1
ATOM 731 N N . LYS A 1 89 ? 3.283 -10.679 19.181 1.00 85.25 89 LYS A N 1
ATOM 732 C CA . LYS A 1 89 ? 4.631 -10.808 19.757 1.00 85.25 89 LYS A CA 1
ATOM 733 C C . LYS A 1 89 ? 4.711 -11.976 20.739 1.00 85.25 89 LYS A C 1
ATOM 735 O O . LYS A 1 89 ? 5.661 -12.747 20.655 1.00 85.25 89 LYS A O 1
ATOM 740 N N . LEU A 1 90 ? 3.723 -12.128 21.619 1.00 81.31 90 LEU A N 1
ATOM 741 C CA . LEU A 1 90 ? 3.666 -13.234 22.577 1.00 81.31 90 LEU A CA 1
ATOM 742 C C . LEU A 1 90 ? 3.556 -14.591 21.875 1.00 81.31 90 LEU A C 1
ATOM 744 O O . LEU A 1 90 ? 4.325 -15.493 22.188 1.00 81.31 90 LEU A O 1
ATOM 748 N N . MET A 1 91 ? 2.682 -14.718 20.874 1.00 78.25 91 MET A N 1
ATOM 749 C CA . MET A 1 91 ? 2.532 -15.953 20.095 1.00 78.25 91 MET A CA 1
ATOM 750 C C . MET A 1 91 ? 3.805 -16.303 19.322 1.00 78.25 91 MET A C 1
ATOM 752 O O . MET A 1 91 ? 4.230 -17.452 19.337 1.00 78.25 91 MET A O 1
ATOM 756 N N . LYS A 1 92 ? 4.476 -15.313 18.714 1.00 82.25 92 LYS A N 1
ATOM 757 C CA . LYS A 1 92 ? 5.785 -15.531 18.078 1.00 82.25 92 LYS A CA 1
ATOM 758 C C . LYS A 1 92 ? 6.855 -15.964 19.077 1.00 82.25 92 LYS A C 1
ATOM 760 O O . LYS A 1 92 ? 7.689 -16.796 18.737 1.00 82.25 92 LYS A O 1
ATOM 765 N N . ARG A 1 93 ? 6.856 -15.398 20.290 1.00 82.44 93 ARG A N 1
ATOM 766 C CA . ARG A 1 93 ? 7.802 -15.793 21.340 1.00 82.44 93 ARG A CA 1
ATOM 767 C C . ARG A 1 93 ? 7.549 -17.232 21.783 1.00 82.44 93 ARG A C 1
ATOM 769 O O . ARG A 1 93 ? 8.495 -18.002 21.791 1.00 82.44 93 ARG A O 1
ATOM 776 N N . ARG A 1 94 ? 6.288 -17.604 22.023 1.00 79.19 94 ARG A N 1
ATOM 777 C CA . ARG A 1 94 ? 5.884 -18.980 22.352 1.00 79.19 94 ARG A CA 1
ATOM 778 C C . ARG A 1 94 ? 6.263 -19.974 21.259 1.00 79.19 94 ARG A C 1
ATOM 780 O O . ARG A 1 94 ? 6.865 -20.984 21.566 1.00 79.19 94 ARG A O 1
ATOM 787 N N . GLN A 1 95 ? 6.011 -19.659 19.988 1.00 76.06 95 GLN A N 1
ATOM 788 C CA . GLN A 1 95 ? 6.422 -20.518 18.868 1.00 76.06 95 GLN A CA 1
ATOM 789 C C . GLN A 1 95 ? 7.943 -20.667 18.768 1.00 76.06 95 GLN A C 1
ATOM 791 O O . GLN A 1 95 ? 8.434 -21.740 18.438 1.00 76.06 95 GLN A O 1
ATOM 796 N N . LYS A 1 96 ? 8.703 -19.598 19.042 1.00 78.00 96 LYS A N 1
ATOM 797 C CA . LYS A 1 96 ? 10.169 -19.659 19.064 1.00 78.00 96 LYS A CA 1
ATOM 798 C C . LYS A 1 96 ? 10.681 -20.470 20.257 1.00 78.00 96 LYS A C 1
ATOM 800 O O . LYS A 1 96 ? 11.635 -21.217 20.095 1.00 78.00 96 LYS A O 1
ATOM 805 N N . GLU A 1 97 ? 10.064 -20.320 21.426 1.00 74.75 97 GLU A N 1
ATOM 806 C CA . GLU A 1 97 ? 10.353 -21.120 22.622 1.00 74.75 97 GLU A CA 1
ATOM 807 C C . GLU A 1 97 ? 10.014 -22.600 22.380 1.00 74.75 97 GLU A C 1
ATOM 809 O O . GLU A 1 97 ? 10.826 -23.453 22.699 1.00 74.75 97 GLU A O 1
ATOM 814 N N . GLU A 1 98 ? 8.894 -22.912 21.727 1.00 71.94 98 GLU A N 1
ATOM 815 C CA . GLU A 1 98 ? 8.485 -24.276 21.365 1.00 71.94 98 GLU A CA 1
ATOM 816 C C . GLU A 1 98 ? 9.407 -24.903 20.306 1.00 71.94 98 GLU A C 1
ATOM 818 O O . GLU A 1 98 ? 9.816 -26.050 20.448 1.00 71.94 98 GLU A O 1
ATOM 823 N N . GLN A 1 99 ? 9.831 -24.143 19.291 1.00 68.38 99 GLN A N 1
ATOM 824 C CA . GLN A 1 99 ? 10.832 -24.599 18.314 1.00 68.38 99 GLN A CA 1
ATOM 825 C C . GLN A 1 99 ? 12.234 -24.754 18.918 1.00 68.38 99 GLN A C 1
ATOM 827 O O . GLN A 1 99 ? 13.008 -25.576 18.442 1.00 68.38 99 GLN A O 1
ATOM 832 N N . ALA A 1 100 ? 12.572 -23.973 19.947 1.00 63.31 100 ALA A N 1
ATOM 833 C CA . ALA A 1 100 ? 13.831 -24.106 20.679 1.00 63.31 100 ALA A CA 1
ATOM 834 C C . ALA A 1 100 ? 13.787 -25.218 21.745 1.00 63.31 100 ALA A C 1
ATOM 836 O O . ALA A 1 100 ? 14.834 -25.736 22.121 1.00 63.31 100 ALA A O 1
ATOM 837 N N . ALA A 1 101 ? 12.594 -25.571 22.234 1.00 59.22 101 ALA A N 1
ATOM 838 C CA . ALA A 1 101 ? 12.358 -26.647 23.194 1.00 59.22 101 ALA A CA 1
ATOM 839 C C . ALA A 1 101 ? 12.062 -28.000 22.524 1.00 59.22 101 ALA A C 1
ATOM 841 O O . ALA A 1 101 ? 12.098 -29.026 23.203 1.00 59.22 101 ALA A O 1
ATOM 842 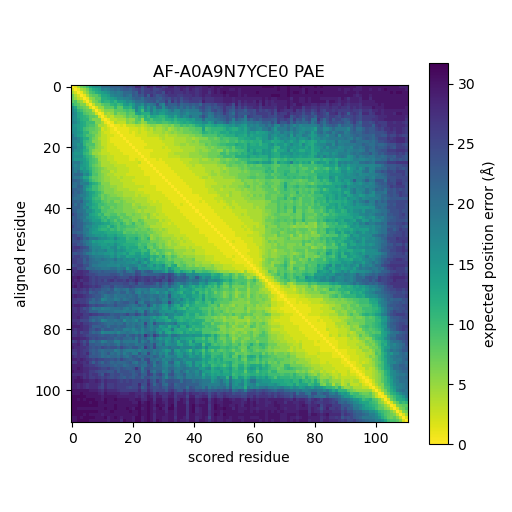N N . ALA A 1 102 ? 11.801 -28.030 21.212 1.00 50.78 102 ALA A N 1
ATOM 843 C CA . ALA A 1 102 ? 11.823 -29.263 20.439 1.00 50.78 102 ALA A CA 1
ATOM 844 C C . ALA A 1 102 ? 13.256 -29.824 20.483 1.00 50.78 102 ALA A C 1
ATOM 846 O O . ALA A 1 102 ? 14.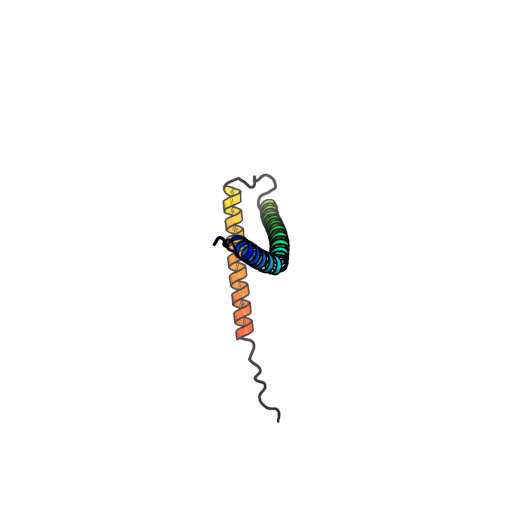180 -29.159 20.000 1.00 50.78 102 ALA A O 1
ATOM 847 N N . PRO A 1 103 ? 13.485 -31.011 21.078 1.00 52.81 103 PRO A N 1
ATOM 848 C CA . PRO A 1 103 ? 14.809 -31.597 21.089 1.00 52.81 103 PRO A CA 1
ATOM 849 C C . PRO A 1 103 ? 15.208 -31.822 19.636 1.00 52.81 103 PRO A C 1
ATOM 851 O O . PRO A 1 103 ? 14.502 -32.488 18.879 1.00 52.81 103 PRO A O 1
ATOM 854 N N . VAL A 1 104 ? 16.347 -31.256 19.250 1.00 49.34 104 VAL A N 1
ATOM 855 C CA . VAL A 1 104 ? 17.086 -31.697 18.076 1.00 49.34 104 VAL A CA 1
ATOM 856 C C . VAL A 1 104 ? 17.351 -33.191 18.260 1.00 49.34 104 VAL A C 1
ATOM 858 O O . VAL A 1 104 ? 18.302 -33.597 18.925 1.00 49.34 104 VAL A O 1
ATOM 861 N N . SER A 1 105 ? 16.470 -34.036 17.723 1.00 46.66 105 SER A N 1
ATOM 862 C CA . SER A 1 105 ? 16.772 -35.439 17.496 1.00 46.66 105 SER A CA 1
ATOM 863 C C . SER A 1 105 ? 17.901 -35.453 16.474 1.00 46.66 105 SER A C 1
ATOM 865 O O . SER A 1 105 ? 17.681 -35.392 15.265 1.00 46.66 105 SER A O 1
ATOM 867 N N . SER A 1 106 ? 19.123 -35.422 16.993 1.00 43.69 106 SER A N 1
ATOM 868 C CA . SER A 1 106 ? 20.335 -35.738 16.263 1.00 43.69 106 SER A CA 1
ATOM 869 C C . SER A 1 106 ? 20.105 -37.065 15.537 1.00 43.69 106 SER A C 1
ATOM 871 O O . SER A 1 106 ? 19.810 -38.055 16.216 1.00 43.69 106 SER A O 1
ATOM 873 N N . PRO A 1 107 ? 20.219 -37.146 14.200 1.00 48.12 107 PRO A N 1
ATOM 874 C CA . PRO A 1 107 ? 20.422 -38.430 13.564 1.00 48.12 107 PRO A CA 1
ATOM 875 C C . PRO A 1 107 ? 21.880 -38.809 13.838 1.00 48.12 107 PRO A C 1
ATOM 877 O O . PRO A 1 107 ? 22.778 -38.575 13.031 1.00 48.12 107 PRO A O 1
ATOM 880 N N . ALA A 1 108 ? 22.125 -39.339 15.034 1.00 47.91 108 ALA A N 1
ATOM 881 C CA . ALA A 1 108 ? 23.312 -40.123 15.293 1.00 47.91 108 ALA A CA 1
ATOM 882 C C . ALA A 1 108 ? 23.118 -41.508 14.656 1.00 47.91 108 ALA A C 1
ATOM 884 O O . ALA A 1 108 ? 22.134 -42.185 14.943 1.00 47.91 108 ALA A O 1
ATOM 885 N N . ALA A 1 109 ? 24.121 -41.902 13.869 1.00 44.41 109 ALA A N 1
ATOM 886 C CA . ALA A 1 109 ? 24.440 -43.251 13.398 1.00 44.41 109 ALA A CA 1
ATOM 887 C C . ALA A 1 109 ? 23.582 -43.856 12.267 1.00 44.41 109 ALA A C 1
ATOM 889 O O . ALA A 1 109 ? 22.390 -44.111 12.405 1.00 44.41 109 ALA A O 1
ATOM 890 N N . GLY A 1 110 ? 24.266 -44.187 11.167 1.00 47.69 110 GLY A N 1
ATOM 891 C CA . GLY A 1 110 ? 23.757 -45.021 10.082 1.00 47.69 110 GLY A CA 1
ATOM 892 C C . GLY A 1 110 ? 24.798 -45.218 8.978 1.00 47.69 110 GLY A C 1
ATOM 893 O O . GLY A 1 110 ? 24.702 -44.538 7.967 1.00 47.69 110 GLY A O 1
ATOM 894 N N . SER A 1 111 ? 25.776 -46.090 9.269 1.00 38.44 111 SER A N 1
ATOM 895 C CA . SER A 1 111 ? 26.650 -46.912 8.396 1.00 38.44 111 SER A CA 1
ATOM 896 C C . SER A 1 111 ? 27.169 -46.388 7.056 1.00 38.44 111 SER A C 1
ATOM 898 O O . SER A 1 111 ? 26.365 -46.176 6.127 1.00 38.44 111 SER A O 1
#

pLDDT: mean 78.32, std 15.19, range [38.44, 96.19]